Protein AF-A0A3N5PZN2-F1 (afdb_monomer)

Mean predicted aligned error: 9.88 Å

Structure (mmCIF, N/CA/C/O backbone):
data_AF-A0A3N5PZN2-F1
#
_entry.id   AF-A0A3N5PZN2-F1
#
loop_
_atom_site.group_PDB
_atom_site.id
_atom_site.type_symbol
_atom_site.label_atom_id
_atom_site.label_alt_id
_atom_site.label_comp_id
_atom_site.label_asym_id
_atom_site.label_entity_id
_atom_site.label_seq_id
_atom_site.pdbx_PDB_ins_code
_atom_site.Cartn_x
_atom_site.Cartn_y
_atom_site.Cartn_z
_atom_site.occupancy
_atom_site.B_iso_or_equiv
_atom_site.auth_seq_id
_atom_site.auth_comp_id
_atom_site.auth_asym_id
_atom_site.auth_atom_id
_atom_site.pdbx_PDB_model_num
ATOM 1 N N . LYS A 1 1 ? 23.305 16.189 14.054 1.00 41.81 1 LYS A N 1
ATOM 2 C CA . LYS A 1 1 ? 22.331 15.228 13.480 1.00 41.81 1 LYS A CA 1
ATOM 3 C C . LYS A 1 1 ? 22.986 14.577 12.270 1.00 41.81 1 LYS A C 1
ATOM 5 O O . LYS A 1 1 ? 23.080 15.231 11.244 1.00 41.81 1 LYS A O 1
ATOM 10 N N . GLN A 1 2 ? 23.531 13.367 12.411 1.00 37.53 2 GLN A N 1
ATOM 11 C CA . GLN A 1 2 ? 24.018 12.618 11.251 1.00 37.53 2 GLN A CA 1
ATOM 12 C C . GLN A 1 2 ? 22.803 12.242 10.400 1.00 37.53 2 GLN A C 1
ATOM 14 O O . GLN A 1 2 ? 21.942 11.489 10.851 1.00 37.53 2 GLN A O 1
ATOM 19 N N . VAL A 1 3 ? 22.702 12.825 9.209 1.00 48.28 3 VAL A N 1
ATOM 20 C CA . VAL A 1 3 ? 21.762 12.374 8.185 1.00 48.28 3 VAL A CA 1
ATOM 21 C C . VAL A 1 3 ? 22.317 11.042 7.695 1.00 48.28 3 VAL A C 1
ATOM 23 O O . VAL A 1 3 ? 23.298 11.007 6.958 1.00 48.28 3 VAL A O 1
ATOM 26 N N . LYS A 1 4 ? 21.756 9.935 8.188 1.00 48.50 4 LYS A N 1
ATOM 27 C CA . LYS A 1 4 ? 21.961 8.620 7.580 1.00 48.50 4 LYS A CA 1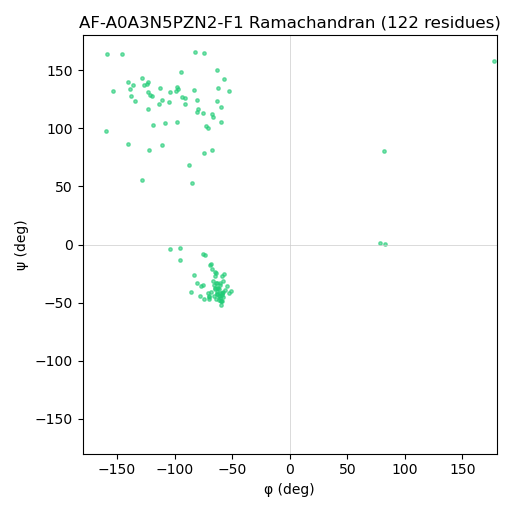
ATOM 28 C C . LYS A 1 4 ? 21.433 8.738 6.148 1.00 48.50 4 LYS A C 1
ATOM 30 O O . LYS A 1 4 ? 20.224 8.815 5.955 1.00 48.50 4 LYS A O 1
ATOM 35 N N . ASN A 1 5 ? 22.336 8.816 5.172 1.00 59.75 5 ASN A N 1
ATOM 36 C CA . ASN A 1 5 ? 22.012 8.603 3.765 1.00 59.75 5 ASN A CA 1
ATOM 37 C C . ASN A 1 5 ? 21.651 7.130 3.614 1.00 59.75 5 ASN A C 1
ATOM 39 O O . ASN A 1 5 ? 22.501 6.308 3.289 1.00 59.75 5 ASN A O 1
ATOM 43 N N . ASP A 1 6 ? 20.414 6.798 3.960 1.00 74.56 6 ASP A N 1
ATOM 44 C CA . ASP A 1 6 ? 19.844 5.498 3.672 1.00 74.56 6 ASP A CA 1
ATOM 45 C C . ASP A 1 6 ? 19.498 5.469 2.172 1.00 74.56 6 ASP A C 1
ATOM 47 O O . ASP A 1 6 ? 18.654 6.260 1.716 1.00 74.56 6 ASP A O 1
ATOM 51 N N . PRO A 1 7 ? 20.183 4.632 1.371 1.00 72.00 7 PRO A N 1
ATOM 52 C CA . PRO A 1 7 ? 19.915 4.525 -0.057 1.00 72.00 7 PRO A CA 1
ATOM 53 C C . PRO A 1 7 ? 18.463 4.126 -0.338 1.00 72.00 7 PRO A C 1
ATOM 55 O O . PRO A 1 7 ? 17.893 4.583 -1.327 1.00 72.00 7 PRO A O 1
ATOM 58 N N . GLU A 1 8 ? 17.837 3.340 0.545 1.00 69.25 8 GLU A N 1
ATOM 59 C CA . GLU A 1 8 ? 16.444 2.910 0.402 1.00 69.25 8 GLU A CA 1
ATOM 60 C C . GLU A 1 8 ? 15.478 4.074 0.610 1.00 69.25 8 GLU A C 1
ATOM 62 O O . GLU A 1 8 ? 14.580 4.293 -0.204 1.00 69.25 8 GLU A O 1
ATOM 67 N N . ALA A 1 9 ? 15.702 4.893 1.641 1.00 65.25 9 ALA A N 1
ATOM 68 C CA . ALA A 1 9 ? 14.904 6.095 1.875 1.00 65.25 9 ALA A CA 1
ATOM 69 C C . ALA A 1 9 ? 15.036 7.093 0.711 1.00 65.25 9 ALA A C 1
ATOM 71 O O . ALA A 1 9 ? 14.052 7.707 0.294 1.00 65.25 9 ALA A O 1
ATOM 72 N N . SER A 1 10 ? 16.240 7.208 0.142 1.00 64.44 10 SER A N 1
ATOM 73 C CA . SER A 1 10 ? 16.517 8.065 -1.018 1.00 64.44 10 SER A CA 1
ATOM 74 C C . SER A 1 10 ? 15.830 7.545 -2.286 1.00 64.44 10 SER A C 1
ATOM 76 O O . SER A 1 10 ? 15.236 8.322 -3.037 1.00 64.44 10 SER A O 1
ATOM 78 N N . ALA A 1 11 ? 15.840 6.226 -2.503 1.00 68.12 11 ALA A N 1
ATOM 79 C CA . ALA A 1 11 ? 15.131 5.580 -3.602 1.00 68.12 11 ALA A CA 1
ATOM 80 C C . ALA A 1 11 ? 13.609 5.751 -3.465 1.00 68.12 11 ALA A C 1
ATOM 82 O O . ALA A 1 11 ? 12.961 6.194 -4.416 1.00 68.12 11 ALA A O 1
ATOM 83 N N . ASN A 1 12 ? 13.048 5.508 -2.278 1.00 67.56 12 ASN A N 1
ATOM 84 C CA . ASN A 1 12 ? 11.626 5.700 -1.984 1.00 67.56 12 ASN A CA 1
ATOM 85 C C . ASN A 1 12 ? 11.189 7.152 -2.211 1.00 67.56 12 ASN A C 1
ATOM 87 O O . ASN A 1 12 ? 10.171 7.391 -2.861 1.00 67.56 12 ASN A O 1
ATOM 91 N N . TYR A 1 13 ? 11.991 8.122 -1.761 1.00 61.06 13 TYR A N 1
ATOM 92 C CA . TYR A 1 13 ? 11.745 9.540 -2.020 1.00 61.06 13 TYR A CA 1
ATOM 93 C C . TYR A 1 13 ? 11.770 9.856 -3.520 1.00 61.06 13 TYR A C 1
ATOM 95 O O . TYR A 1 13 ? 10.875 10.527 -4.029 1.00 61.06 13 TYR A O 1
ATOM 103 N N . SER A 1 14 ? 12.749 9.325 -4.259 1.00 67.00 14 SER A N 1
ATOM 104 C CA . SER A 1 14 ? 12.862 9.546 -5.706 1.00 67.00 14 SER A CA 1
ATOM 105 C C . SER A 1 14 ? 11.693 8.956 -6.507 1.00 67.00 14 SER A C 1
ATOM 107 O O . SER A 1 14 ? 11.285 9.531 -7.516 1.00 67.00 14 SER A O 1
ATOM 109 N N . VAL A 1 15 ? 11.132 7.827 -6.060 1.00 68.75 15 VAL A N 1
ATOM 110 C CA . VAL A 1 15 ? 9.944 7.210 -6.662 1.00 68.75 15 VAL A CA 1
ATOM 111 C C . VAL A 1 15 ? 8.699 8.016 -6.294 1.00 68.75 15 VAL A C 1
ATOM 113 O O . VAL A 1 15 ? 7.933 8.373 -7.186 1.00 68.75 15 VAL A O 1
ATOM 116 N N . GLY A 1 16 ? 8.528 8.377 -5.020 1.00 62.78 16 GLY A N 1
ATOM 117 C CA . GLY A 1 16 ? 7.403 9.185 -4.539 1.00 62.78 16 GLY A CA 1
ATOM 118 C C . GLY A 1 16 ? 7.363 10.614 -5.096 1.00 62.78 16 GLY A C 1
ATOM 119 O O . GLY A 1 16 ? 6.291 11.201 -5.192 1.00 62.78 16 GLY A O 1
ATOM 120 N N . ALA A 1 17 ? 8.500 11.168 -5.524 1.00 67.19 17 ALA A N 1
ATOM 121 C CA . ALA A 1 17 ? 8.577 12.489 -6.152 1.00 67.19 17 ALA A CA 1
ATOM 122 C C . ALA A 1 17 ? 8.027 12.526 -7.593 1.00 67.19 17 ALA A C 1
ATOM 124 O O . ALA A 1 17 ? 7.892 13.603 -8.176 1.00 67.19 17 ALA A O 1
ATOM 125 N N . ARG A 1 18 ? 7.721 11.373 -8.200 1.00 82.44 18 ARG A N 1
ATOM 126 C CA . ARG A 1 18 ? 7.231 11.309 -9.581 1.00 82.44 18 ARG A CA 1
ATOM 127 C C . ARG A 1 18 ? 5.706 11.366 -9.619 1.00 82.44 18 ARG A C 1
ATOM 129 O O . ARG A 1 18 ? 5.031 10.515 -9.040 1.00 82.44 18 ARG A O 1
ATOM 136 N N . LEU A 1 19 ? 5.174 12.316 -10.391 1.00 84.06 19 LEU A N 1
ATOM 137 C CA . LEU A 1 19 ? 3.738 12.601 -10.480 1.00 84.06 19 LEU A CA 1
ATOM 138 C C . LEU A 1 19 ? 2.887 11.356 -10.765 1.00 84.06 19 LEU A C 1
ATOM 140 O O . LEU A 1 19 ? 1.831 11.200 -10.157 1.00 84.06 19 LEU A O 1
ATOM 144 N N . GLN A 1 20 ? 3.336 10.452 -11.643 1.00 84.62 20 GLN A N 1
ATOM 145 C CA . GLN A 1 20 ? 2.559 9.258 -11.984 1.00 84.62 20 GLN A CA 1
ATOM 146 C C . GLN A 1 20 ? 2.297 8.343 -10.779 1.00 84.62 20 GLN A C 1
ATOM 148 O O . GLN A 1 20 ? 1.196 7.811 -10.648 1.00 84.62 20 GLN A O 1
ATOM 153 N N . TYR A 1 21 ? 3.269 8.188 -9.875 1.00 85.31 21 TYR A N 1
ATOM 154 C CA . TYR A 1 21 ? 3.111 7.324 -8.705 1.00 85.31 21 TYR A CA 1
ATOM 155 C C . TYR A 1 21 ? 2.326 8.034 -7.602 1.00 85.31 21 TYR A C 1
ATOM 157 O O . TYR A 1 21 ? 1.502 7.400 -6.948 1.00 85.31 21 TYR A O 1
ATOM 165 N N . THR A 1 22 ? 2.470 9.356 -7.465 1.00 87.12 22 THR A N 1
ATOM 166 C CA . THR A 1 22 ? 1.602 10.157 -6.590 1.00 87.12 22 THR A CA 1
ATOM 167 C C . THR A 1 22 ? 0.139 10.056 -7.017 1.00 87.12 22 THR A C 1
ATOM 169 O O . THR A 1 22 ? -0.713 9.738 -6.195 1.00 87.12 22 THR A O 1
ATOM 172 N N . MET A 1 23 ? -0.161 10.237 -8.308 1.00 88.62 23 MET A N 1
ATOM 173 C CA . MET A 1 23 ? -1.526 10.125 -8.840 1.00 88.62 23 MET A CA 1
ATOM 174 C C . MET A 1 23 ? -2.097 8.711 -8.679 1.00 88.62 23 MET A C 1
ATOM 176 O O . MET A 1 23 ? -3.277 8.560 -8.357 1.00 88.62 23 MET A O 1
ATOM 180 N N . LEU A 1 24 ? -1.267 7.675 -8.848 1.00 88.69 24 LEU A N 1
ATOM 181 C CA . LEU A 1 24 ? -1.648 6.289 -8.574 1.00 88.69 24 LEU A CA 1
ATOM 182 C C . LEU A 1 24 ? -2.063 6.101 -7.108 1.00 88.69 24 LEU A C 1
ATOM 184 O O . LEU A 1 24 ? -3.155 5.597 -6.842 1.00 88.69 24 LEU A O 1
ATOM 188 N N . VAL A 1 25 ? -1.226 6.539 -6.163 1.00 89.81 25 VAL A N 1
ATOM 189 C CA . VAL A 1 25 ? -1.516 6.433 -4.726 1.00 89.81 25 VAL A CA 1
ATOM 190 C C . VAL A 1 25 ? -2.757 7.247 -4.356 1.00 89.8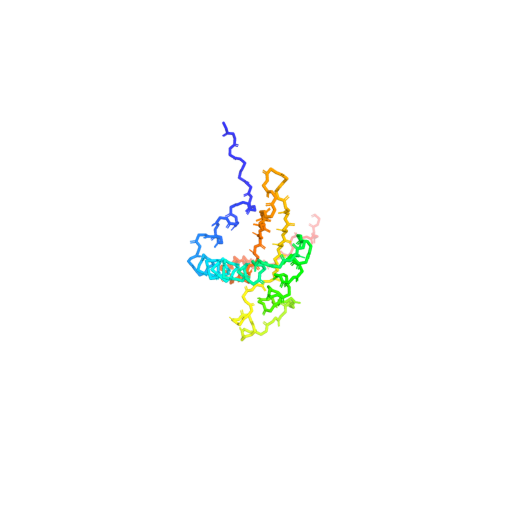1 25 VAL A C 1
ATOM 192 O O . VAL A 1 25 ? -3.619 6.741 -3.641 1.00 89.81 25 VAL A O 1
ATOM 195 N N . THR A 1 26 ? -2.919 8.464 -4.886 1.00 92.12 26 THR A N 1
ATOM 196 C CA . THR A 1 26 ? -4.122 9.284 -4.664 1.00 92.12 26 THR A CA 1
ATOM 197 C C . THR A 1 26 ? -5.388 8.593 -5.169 1.00 92.12 26 THR A C 1
ATOM 199 O O . THR A 1 26 ? -6.407 8.604 -4.476 1.00 92.12 26 THR A O 1
ATOM 202 N N . ARG A 1 27 ? -5.340 7.945 -6.341 1.00 92.56 27 ARG A N 1
ATOM 203 C CA . ARG A 1 27 ? -6.473 7.177 -6.872 1.00 92.56 27 ARG A CA 1
ATOM 204 C C . ARG A 1 27 ? -6.838 6.025 -5.938 1.00 92.56 27 ARG A C 1
ATOM 206 O O . ARG A 1 27 ? -8.009 5.880 -5.603 1.00 92.56 27 ARG A O 1
ATOM 213 N N . ILE A 1 28 ? -5.855 5.246 -5.485 1.00 93.12 28 ILE A N 1
ATOM 214 C CA . ILE A 1 28 ? -6.083 4.142 -4.541 1.00 93.12 28 ILE A CA 1
ATOM 215 C C . ILE A 1 28 ? -6.672 4.669 -3.228 1.00 93.12 28 ILE A C 1
ATOM 217 O O . ILE A 1 28 ? -7.673 4.137 -2.756 1.00 93.12 28 ILE A O 1
ATOM 221 N N . ALA A 1 29 ? -6.119 5.752 -2.676 1.00 92.12 29 ALA A N 1
ATOM 222 C CA . ALA A 1 29 ? -6.610 6.370 -1.448 1.00 92.12 29 ALA A CA 1
ATOM 223 C C . ALA A 1 29 ? -8.074 6.822 -1.570 1.00 92.12 29 ALA A C 1
ATOM 225 O O . ALA A 1 29 ? -8.872 6.589 -0.663 1.00 92.12 29 ALA A O 1
ATOM 226 N N . HIS A 1 30 ? -8.448 7.417 -2.707 1.00 93.62 30 HIS A N 1
ATOM 227 C CA . HIS A 1 30 ? -9.831 7.799 -2.978 1.00 93.62 30 HIS A CA 1
ATOM 228 C C . HIS A 1 30 ? -10.768 6.582 -2.978 1.00 93.62 30 HIS A C 1
ATOM 230 O O . HIS A 1 30 ? -11.824 6.616 -2.345 1.00 93.62 30 HIS A O 1
ATOM 236 N N . TYR A 1 31 ? -10.365 5.483 -3.620 1.00 93.12 31 TYR A N 1
ATOM 237 C CA . TYR A 1 31 ? -11.151 4.249 -3.610 1.00 93.12 31 TYR A CA 1
ATOM 238 C C . TYR A 1 31 ? -11.240 3.623 -2.225 1.00 93.12 31 TYR A C 1
ATOM 240 O O . TYR A 1 31 ? -12.342 3.277 -1.828 1.00 93.12 31 TYR A O 1
ATOM 248 N N . LEU A 1 32 ? -10.152 3.540 -1.457 1.00 90.12 32 LEU A N 1
ATOM 249 C CA . LEU A 1 32 ? -10.201 3.042 -0.077 1.00 90.12 32 LEU A CA 1
ATOM 250 C C . LEU A 1 32 ? -11.165 3.876 0.776 1.00 90.12 32 LEU A C 1
ATOM 252 O O . LEU A 1 32 ? -11.966 3.324 1.532 1.00 90.12 32 LEU A O 1
ATOM 256 N N . LYS A 1 33 ? -11.149 5.205 0.596 1.00 89.50 33 LYS A N 1
ATOM 257 C CA . LYS A 1 33 ? -12.036 6.131 1.308 1.00 89.50 33 LYS A CA 1
ATOM 258 C C . LYS A 1 33 ? -13.509 5.976 0.924 1.00 89.50 33 LYS A C 1
ATOM 260 O O . LYS A 1 33 ? -14.383 6.202 1.758 1.00 89.50 33 LYS A O 1
ATOM 265 N N . TYR A 1 34 ? -13.791 5.593 -0.314 1.00 92.69 34 TYR A N 1
ATOM 266 C CA . TYR A 1 34 ? -15.141 5.256 -0.750 1.00 92.69 34 TYR A CA 1
ATOM 267 C C . TYR A 1 34 ? -15.551 3.848 -0.289 1.00 92.69 34 TYR A C 1
ATOM 269 O O . TYR A 1 34 ? -16.634 3.663 0.259 1.00 92.69 34 TYR A O 1
ATOM 277 N N . HIS A 1 35 ? -14.662 2.864 -0.432 1.00 89.81 35 HIS A N 1
ATOM 278 C CA . HIS A 1 35 ? -14.897 1.453 -0.121 1.00 89.81 35 HIS A CA 1
ATOM 279 C C . HIS A 1 35 ? -15.178 1.229 1.364 1.00 89.81 35 HIS A C 1
ATOM 281 O O . HIS A 1 35 ? -16.030 0.411 1.704 1.00 89.81 35 HIS A O 1
ATOM 287 N N . GLN A 1 36 ? -14.564 2.017 2.257 1.00 86.19 36 GLN A N 1
ATOM 288 C CA . GLN A 1 36 ? -14.871 1.959 3.692 1.00 86.19 36 GLN A CA 1
ATOM 289 C C . GLN A 1 36 ? -16.357 2.201 4.011 1.00 86.19 36 GLN A C 1
ATOM 291 O O . GLN A 1 36 ? -16.846 1.719 5.030 1.00 86.19 36 GLN A O 1
ATOM 296 N N . LEU A 1 37 ? -17.101 2.914 3.153 1.00 89.81 37 LEU A N 1
ATOM 297 C CA . LEU A 1 37 ? -18.533 3.155 3.354 1.00 89.81 37 LEU A CA 1
ATOM 298 C C . LEU A 1 37 ? -19.345 1.858 3.302 1.00 89.81 37 LEU A C 1
ATOM 300 O O . LEU A 1 37 ? -20.405 1.779 3.913 1.00 89.81 37 LEU A O 1
ATOM 304 N N . THR A 1 38 ? -18.837 0.822 2.632 1.00 90.31 38 THR A N 1
ATOM 305 C CA . THR A 1 38 ? -19.505 -0.482 2.554 1.00 90.31 38 THR A CA 1
ATOM 306 C C . THR A 1 38 ? -19.528 -1.231 3.889 1.00 90.31 38 THR A C 1
ATOM 308 O O . THR A 1 38 ? -20.331 -2.155 4.034 1.00 90.31 38 THR A O 1
ATOM 311 N N . PHE A 1 39 ? -18.688 -0.848 4.857 1.00 87.56 39 PHE A N 1
ATOM 312 C CA . PHE A 1 39 ? -18.665 -1.421 6.208 1.00 87.56 39 PHE A CA 1
ATOM 313 C C . PHE A 1 39 ? -19.477 -0.610 7.218 1.00 87.56 39 PHE A C 1
ATOM 315 O O . PHE A 1 39 ? -19.767 -1.105 8.305 1.00 87.56 39 PHE A O 1
ATOM 322 N N . VAL A 1 40 ? -19.882 0.617 6.879 1.00 84.88 40 VAL A N 1
ATOM 323 C CA . VAL A 1 40 ? -20.679 1.455 7.781 1.00 84.88 40 VAL A CA 1
ATOM 324 C C . VAL A 1 40 ? -22.024 0.775 8.047 1.00 84.88 40 VAL A C 1
ATOM 326 O 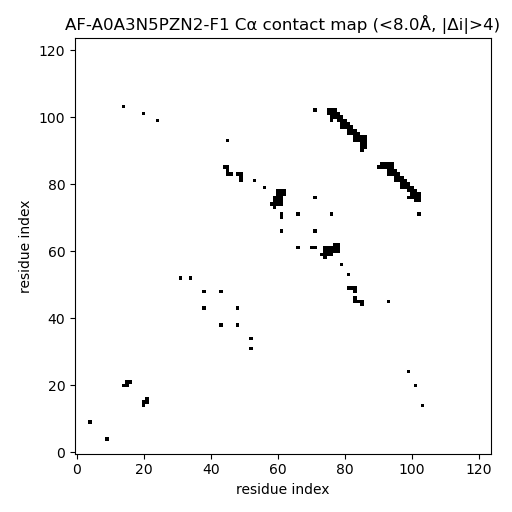O . VAL A 1 40 ? -22.761 0.444 7.121 1.00 84.88 40 VAL A O 1
ATOM 329 N N . GLY A 1 41 ? -22.332 0.549 9.325 1.00 82.44 41 GLY A N 1
ATOM 330 C CA . GLY A 1 41 ? -23.551 -0.144 9.757 1.00 82.44 41 GLY A CA 1
ATOM 331 C C . GLY A 1 41 ? -23.469 -1.675 9.729 1.00 82.44 41 GLY A C 1
ATOM 332 O O . GLY A 1 41 ? -24.442 -2.330 10.100 1.00 82.44 41 GLY A O 1
ATOM 333 N N . LYS A 1 42 ? -22.331 -2.261 9.333 1.00 85.44 42 LYS A N 1
ATOM 334 C CA . LYS A 1 42 ? -22.061 -3.699 9.477 1.00 85.44 42 LYS A CA 1
ATOM 335 C C . LYS A 1 42 ? -21.299 -3.969 10.770 1.00 85.44 42 LYS A C 1
ATOM 337 O O . LYS A 1 42 ? -20.478 -3.162 11.194 1.00 85.44 42 LYS A O 1
ATOM 342 N N . ASN A 1 43 ? -21.535 -5.135 11.365 1.00 84.44 43 ASN A N 1
ATOM 343 C CA . ASN A 1 43 ? -20.737 -5.629 12.484 1.00 84.44 43 ASN A CA 1
ATOM 344 C C . ASN A 1 43 ? -19.521 -6.404 11.945 1.00 84.44 43 ASN A C 1
ATOM 346 O O . ASN A 1 43 ? -19.497 -7.630 12.004 1.00 84.44 43 ASN A O 1
ATOM 350 N N . ALA A 1 44 ? -18.584 -5.683 11.320 1.00 86.75 44 ALA A N 1
ATOM 351 C CA . ALA A 1 44 ? -17.374 -6.244 10.722 1.00 86.75 44 ALA A CA 1
ATOM 352 C C . ALA A 1 44 ? -16.157 -5.961 11.611 1.00 86.75 44 ALA A C 1
ATOM 354 O O . ALA A 1 44 ? -15.937 -4.823 12.026 1.00 86.75 44 ALA A O 1
ATOM 355 N N . GLY A 1 45 ? -15.359 -6.992 11.887 1.00 91.38 45 GLY A N 1
ATOM 356 C CA . GLY A 1 45 ? -14.102 -6.849 12.625 1.00 91.38 45 GLY A CA 1
ATO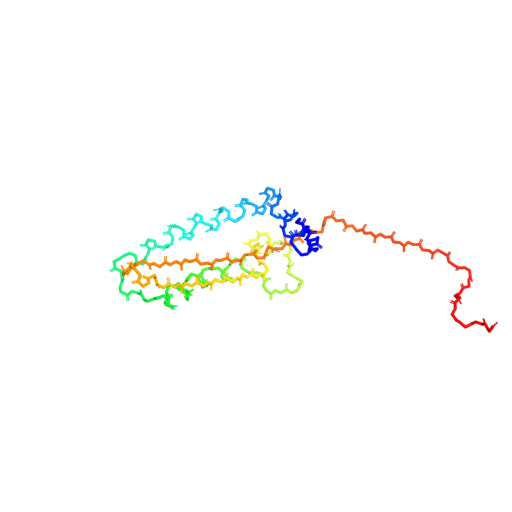M 357 C C . GLY A 1 45 ? -12.941 -6.407 11.729 1.00 91.38 45 GLY A C 1
ATOM 358 O O . GLY A 1 45 ? -13.004 -6.532 10.505 1.00 91.38 45 GLY A O 1
ATOM 359 N N . ALA A 1 46 ? -11.833 -5.970 12.337 1.00 92.50 46 ALA A N 1
ATOM 360 C CA . ALA A 1 46 ? -10.648 -5.489 11.615 1.00 92.50 46 ALA A CA 1
ATOM 361 C C . ALA A 1 46 ? -10.131 -6.490 10.561 1.00 92.50 46 ALA A C 1
ATOM 363 O O . ALA A 1 46 ? -9.837 -6.109 9.432 1.00 92.50 46 ALA A O 1
ATOM 364 N N . LEU A 1 47 ? -10.108 -7.785 10.895 1.00 93.94 47 LEU A N 1
ATOM 365 C CA . LEU A 1 47 ? -9.663 -8.850 9.990 1.00 93.94 47 LEU A CA 1
ATOM 366 C C . LEU A 1 47 ? -10.585 -9.031 8.774 1.00 93.94 47 LEU A C 1
ATOM 368 O O . LEU A 1 47 ? -10.117 -9.349 7.681 1.00 93.94 47 LEU A O 1
ATOM 372 N N . GLU A 1 48 ? -11.892 -8.833 8.946 1.00 93.12 48 GLU A N 1
ATOM 373 C CA . GLU A 1 48 ? -12.854 -8.912 7.845 1.00 93.12 48 GLU A CA 1
ATOM 374 C C . GLU A 1 48 ? -12.687 -7.727 6.891 1.00 93.12 48 GLU A C 1
ATOM 376 O O . GLU A 1 48 ? -12.613 -7.923 5.676 1.00 93.12 48 GLU A O 1
ATOM 381 N N . ILE A 1 49 ? -12.539 -6.520 7.448 1.00 93.31 49 ILE A N 1
ATOM 382 C CA . ILE A 1 49 ? -12.254 -5.298 6.689 1.00 93.31 49 ILE A CA 1
ATOM 383 C C . ILE A 1 49 ? -10.937 -5.461 5.921 1.00 93.31 49 ILE A C 1
ATOM 385 O O . ILE A 1 49 ? -10.890 -5.223 4.716 1.00 93.31 49 ILE A O 1
ATOM 389 N N . GLU A 1 50 ? -9.876 -5.924 6.588 1.00 94.88 50 GLU A N 1
ATOM 390 C CA . GLU A 1 50 ? -8.571 -6.147 5.965 1.00 94.88 50 GLU A CA 1
ATOM 391 C C . GLU A 1 50 ? -8.667 -7.135 4.797 1.00 94.88 50 GLU A C 1
ATOM 393 O O . GLU A 1 50 ? -8.129 -6.874 3.722 1.00 94.88 50 GLU A O 1
ATOM 398 N N . LYS A 1 51 ? -9.384 -8.249 4.975 1.00 95.50 51 LYS A N 1
ATOM 399 C CA . LYS A 1 51 ? -9.544 -9.282 3.945 1.00 95.50 51 LYS A CA 1
ATOM 400 C C . LYS A 1 51 ? -10.274 -8.766 2.707 1.00 95.50 51 LYS A C 1
ATOM 402 O O . LYS A 1 51 ? -9.884 -9.095 1.588 1.00 95.50 51 LYS A O 1
ATOM 407 N N . ASP A 1 52 ? -11.335 -7.992 2.891 1.00 94.75 52 ASP A N 1
ATOM 408 C CA . ASP A 1 52 ? -12.115 -7.460 1.776 1.00 94.75 52 ASP A CA 1
ATOM 409 C C . ASP A 1 52 ? -11.347 -6.371 1.008 1.00 94.75 52 ASP A C 1
ATOM 411 O O . ASP A 1 52 ? -11.281 -6.406 -0.222 1.00 94.75 52 ASP A O 1
ATOM 415 N N . LEU A 1 53 ? -10.651 -5.480 1.723 1.00 93.81 53 LEU A N 1
ATOM 416 C CA . LEU A 1 53 ? -9.766 -4.490 1.105 1.00 93.81 53 LEU A CA 1
ATOM 417 C C . LEU A 1 53 ? -8.596 -5.146 0.359 1.00 93.81 53 LEU A C 1
ATOM 419 O O . LEU A 1 53 ? -8.274 -4.724 -0.753 1.00 93.81 53 LEU A O 1
ATOM 423 N N . LYS A 1 54 ? -7.994 -6.201 0.927 1.00 95.19 54 LYS A N 1
ATOM 424 C CA . LYS A 1 54 ? -6.958 -7.012 0.264 1.00 95.19 54 LYS A CA 1
ATOM 425 C C . LYS A 1 54 ? -7.471 -7.620 -1.035 1.00 95.19 54 LYS A C 1
ATOM 427 O O . LYS A 1 54 ? -6.862 -7.429 -2.079 1.00 95.19 54 LYS A O 1
ATOM 432 N N . LYS A 1 55 ? -8.654 -8.240 -1.004 1.00 95.38 55 LYS A N 1
ATOM 433 C CA . LYS A 1 55 ? -9.287 -8.822 -2.195 1.00 95.38 55 LYS A CA 1
ATOM 434 C C . LYS A 1 55 ? -9.466 -7.802 -3.322 1.00 95.38 55 LYS A C 1
ATOM 436 O O . LYS A 1 55 ? -9.299 -8.146 -4.490 1.00 95.38 55 LYS A O 1
ATOM 441 N N . TRP A 1 56 ? -9.823 -6.561 -2.994 1.00 94.75 56 TRP A N 1
ATOM 442 C CA . TRP A 1 56 ? -9.892 -5.493 -3.989 1.00 94.75 56 TRP A CA 1
ATOM 443 C C . TRP A 1 56 ? -8.499 -5.079 -4.485 1.00 94.75 56 TRP A C 1
ATOM 445 O O . TRP A 1 56 ? -8.291 -5.002 -5.696 1.00 94.75 56 TRP A O 1
ATOM 455 N N . LEU A 1 57 ? -7.531 -4.868 -3.588 1.00 94.25 57 LEU A N 1
ATOM 456 C CA . LEU A 1 57 ? -6.157 -4.502 -3.955 1.00 94.25 57 LEU A CA 1
ATOM 457 C C . LEU A 1 57 ? -5.472 -5.558 -4.830 1.00 94.25 57 LEU A C 1
ATOM 459 O O . LEU A 1 57 ? -4.749 -5.187 -5.750 1.00 94.25 57 LEU A O 1
ATOM 463 N N . ASP A 1 58 ? -5.756 -6.844 -4.626 1.00 94.44 58 ASP A N 1
ATOM 464 C CA . ASP A 1 58 ? -5.233 -7.944 -5.446 1.00 94.44 58 ASP A CA 1
ATOM 465 C C . ASP A 1 58 ? -5.617 -7.802 -6.929 1.00 94.44 58 ASP A C 1
ATOM 467 O O . ASP A 1 58 ? -4.879 -8.238 -7.811 1.00 94.44 58 ASP A O 1
ATOM 471 N N . THR A 1 59 ? -6.732 -7.128 -7.240 1.00 93.50 59 THR A N 1
ATOM 472 C CA . THR A 1 59 ? -7.121 -6.839 -8.633 1.00 93.50 59 THR A CA 1
ATOM 473 C C . THR A 1 59 ? -6.179 -5.852 -9.325 1.00 93.50 59 THR A C 1
ATOM 475 O O . THR A 1 59 ? -6.101 -5.837 -10.552 1.00 93.50 59 THR A O 1
ATOM 478 N N . LEU A 1 60 ? -5.440 -5.056 -8.547 1.00 92.31 60 LEU A N 1
ATOM 479 C CA . LEU A 1 60 ? -4.479 -4.059 -9.017 1.00 92.31 60 LEU A CA 1
ATOM 480 C C . LEU A 1 60 ? -3.043 -4.596 -9.066 1.00 92.31 60 LEU A C 1
ATOM 482 O O . LEU A 1 60 ? -2.149 -3.863 -9.495 1.00 92.31 60 LEU A O 1
ATOM 486 N N . VAL A 1 61 ? -2.816 -5.841 -8.627 1.00 93.44 61 VAL A N 1
ATOM 487 C CA . VAL A 1 61 ? -1.488 -6.456 -8.537 1.00 93.44 61 VAL A CA 1
ATOM 488 C C . VAL A 1 61 ? -1.205 -7.371 -9.730 1.00 93.44 61 VAL A C 1
ATOM 490 O O . VAL A 1 61 ? -2.004 -8.245 -10.082 1.00 93.44 61 VAL A O 1
ATOM 493 N N . ALA A 1 62 ? -0.030 -7.203 -10.334 1.00 90.06 62 ALA A N 1
ATOM 494 C CA . ALA A 1 62 ? 0.544 -8.134 -11.301 1.00 90.06 62 ALA A CA 1
ATOM 495 C C . ALA A 1 62 ? 1.774 -8.836 -10.698 1.00 90.06 62 ALA A C 1
ATOM 497 O O . ALA A 1 62 ? 2.917 -8.422 -10.889 1.00 90.06 62 ALA A O 1
ATOM 498 N N . ASP A 1 63 ? 1.530 -9.931 -9.972 1.00 78.56 63 ASP A N 1
ATOM 499 C CA . ASP A 1 63 ? 2.567 -10.717 -9.287 1.00 78.56 63 ASP A CA 1
ATOM 500 C C . ASP A 1 63 ? 3.235 -11.752 -10.208 1.00 78.56 63 ASP A C 1
ATOM 502 O O . ASP A 1 63 ? 3.252 -12.954 -9.949 1.00 78.56 63 ASP A O 1
ATOM 506 N N . PHE A 1 64 ? 3.735 -11.312 -11.361 1.00 78.12 64 PHE A N 1
ATOM 507 C CA . PHE A 1 64 ? 4.500 -12.188 -12.241 1.00 78.12 64 PHE A CA 1
ATOM 508 C C . PHE A 1 64 ? 5.693 -11.456 -12.859 1.00 78.12 64 PHE A C 1
ATOM 510 O O . PHE A 1 64 ? 5.593 -10.282 -13.219 1.00 78.12 64 PHE A O 1
ATOM 517 N N . PRO A 1 65 ? 6.854 -12.131 -12.966 1.00 65.62 65 PRO A N 1
ATOM 518 C CA . PRO A 1 65 ? 8.134 -11.474 -13.229 1.00 65.62 65 PRO A CA 1
ATOM 519 C C . PRO A 1 65 ? 8.222 -10.797 -14.602 1.00 65.62 65 PRO A C 1
ATOM 521 O O . PRO A 1 65 ? 8.944 -9.815 -14.729 1.00 65.62 65 PRO A O 1
ATOM 524 N N . ASN A 1 66 ? 7.466 -11.277 -15.593 1.00 73.81 66 ASN A N 1
ATOM 525 C CA . ASN A 1 66 ? 7.465 -10.765 -16.966 1.00 73.81 66 ASN A CA 1
ATOM 526 C C . ASN A 1 66 ? 6.037 -10.464 -17.430 1.00 73.81 66 ASN A C 1
ATOM 528 O O . ASN A 1 66 ? 5.562 -11.027 -18.419 1.00 73.81 66 ASN A O 1
ATOM 532 N N . ALA A 1 67 ? 5.319 -9.634 -16.674 1.00 79.12 67 ALA A N 1
ATOM 533 C CA . ALA A 1 67 ? 3.992 -9.217 -17.090 1.00 79.12 67 ALA A CA 1
ATOM 534 C C . ALA A 1 67 ? 4.042 -8.428 -18.407 1.00 79.12 67 ALA A C 1
ATOM 536 O O . ALA A 1 67 ? 4.908 -7.563 -18.555 1.00 79.12 67 ALA A O 1
ATOM 537 N N . PRO A 1 68 ? 3.151 -8.718 -19.378 1.00 84.31 68 PRO A N 1
ATOM 538 C CA . PRO A 1 68 ? 3.089 -7.933 -20.597 1.00 84.31 68 PRO A CA 1
ATOM 539 C C . PRO A 1 68 ? 2.688 -6.499 -20.247 1.00 84.31 68 PRO A C 1
ATOM 541 O O . PRO A 1 68 ? 1.950 -6.262 -19.288 1.00 84.31 68 PRO A O 1
ATOM 544 N N . GLU A 1 69 ? 3.157 -5.543 -21.045 1.00 82.88 69 GLU A N 1
ATOM 545 C CA . GLU A 1 69 ? 2.950 -4.112 -20.802 1.00 82.88 69 GLU A CA 1
ATOM 546 C C . GLU A 1 69 ? 1.466 -3.747 -20.646 1.00 82.88 69 GLU A C 1
ATOM 548 O O . GLU A 1 69 ? 1.116 -2.947 -19.781 1.00 82.88 69 GLU A O 1
ATOM 553 N N . SER A 1 70 ? 0.581 -4.407 -21.402 1.00 85.69 70 SER A N 1
ATOM 554 C CA . SER A 1 70 ? -0.872 -4.246 -21.276 1.00 85.69 70 SER A CA 1
ATOM 555 C C . SER A 1 70 ? -1.389 -4.589 -19.877 1.00 85.69 70 SER A C 1
ATOM 557 O O . SER A 1 70 ? -2.199 -3.850 -19.326 1.00 85.69 70 SER A O 1
ATOM 559 N N . VAL A 1 71 ? -0.886 -5.664 -19.262 1.00 86.56 71 VAL A N 1
ATOM 560 C CA . VAL A 1 71 ? -1.304 -6.055 -17.911 1.00 86.56 71 VAL A CA 1
ATOM 561 C C . VAL A 1 71 ? -0.683 -5.145 -16.858 1.00 86.56 71 VAL A C 1
ATOM 563 O O . VAL A 1 71 ? -1.357 -4.822 -15.890 1.00 86.56 71 VAL A O 1
ATOM 566 N N . ILE A 1 72 ? 0.552 -4.673 -17.046 1.00 85.00 72 ILE A N 1
ATOM 567 C CA . ILE A 1 72 ? 1.176 -3.703 -16.126 1.00 85.00 72 ILE A CA 1
ATOM 568 C C . ILE A 1 72 ? 0.417 -2.368 -16.142 1.00 85.00 72 ILE A C 1
ATOM 570 O O . ILE A 1 72 ? 0.237 -1.744 -15.096 1.00 85.00 72 ILE A O 1
ATOM 574 N N . ALA A 1 73 ? -0.058 -1.935 -17.312 1.00 84.25 73 ALA A N 1
ATOM 575 C CA . ALA A 1 73 ? -0.863 -0.724 -17.439 1.00 84.25 73 ALA A CA 1
ATOM 576 C C . ALA A 1 73 ? -2.218 -0.846 -16.717 1.00 84.25 73 ALA A C 1
ATOM 578 O O . ALA A 1 73 ? -2.677 0.118 -16.100 1.00 84.25 73 ALA A O 1
ATOM 579 N N . GLU A 1 74 ? -2.845 -2.025 -16.757 1.00 88.44 74 GLU A N 1
ATOM 580 C CA . GLU A 1 74 ? -4.097 -2.307 -16.041 1.00 88.44 74 GLU A CA 1
ATOM 581 C C . GLU A 1 74 ? -3.890 -2.550 -14.537 1.00 88.44 74 GLU A C 1
ATOM 583 O O . GLU A 1 74 ? -4.726 -2.153 -13.721 1.00 88.44 74 GLU A O 1
ATOM 588 N N . ARG A 1 75 ? -2.775 -3.188 -14.165 1.00 92.00 75 ARG A N 1
ATOM 589 C CA . ARG A 1 75 ? -2.421 -3.617 -12.806 1.00 92.00 75 ARG A CA 1
ATOM 590 C C . ARG A 1 75 ? -1.090 -2.985 -12.388 1.00 92.00 75 ARG A C 1
ATOM 592 O O . ARG A 1 75 ? -0.034 -3.610 -12.485 1.00 92.00 75 ARG A O 1
ATOM 599 N N . PRO A 1 76 ? -1.123 -1.723 -11.932 1.00 89.06 76 PRO A N 1
ATOM 600 C CA . PRO A 1 76 ? 0.076 -0.906 -11.756 1.00 89.06 76 PRO A CA 1
ATOM 601 C C . PRO A 1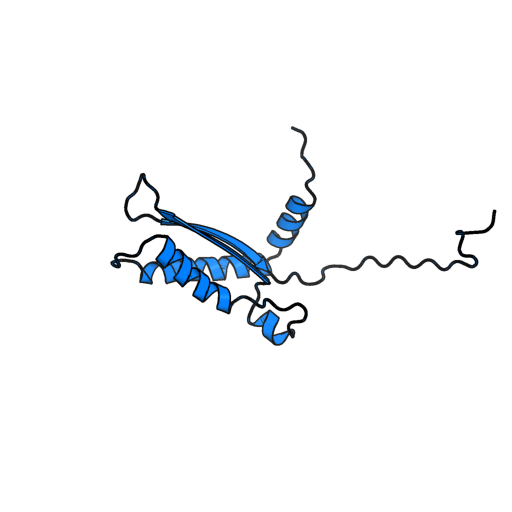 76 ? 0.917 -1.272 -10.523 1.00 89.06 76 PRO A C 1
ATOM 603 O O . PRO A 1 76 ? 2.014 -0.727 -10.348 1.00 89.06 76 PRO A O 1
ATOM 606 N N . LEU A 1 77 ? 0.432 -2.160 -9.648 1.00 91.56 77 LEU A N 1
ATOM 607 C CA . LEU A 1 77 ? 1.131 -2.568 -8.432 1.00 91.56 77 LEU A CA 1
ATOM 608 C C . LEU A 1 77 ? 1.870 -3.890 -8.630 1.00 91.56 77 LEU A C 1
ATOM 610 O O . LEU A 1 77 ? 1.315 -4.868 -9.119 1.00 91.56 77 LEU A O 1
ATOM 614 N N . ARG A 1 78 ? 3.110 -3.938 -8.145 1.00 89.81 78 ARG A N 1
ATOM 615 C CA . ARG A 1 78 ? 3.882 -5.177 -8.040 1.00 89.81 78 ARG A CA 1
ATOM 616 C C . ARG A 1 78 ? 3.573 -5.921 -6.746 1.00 89.81 78 ARG A C 1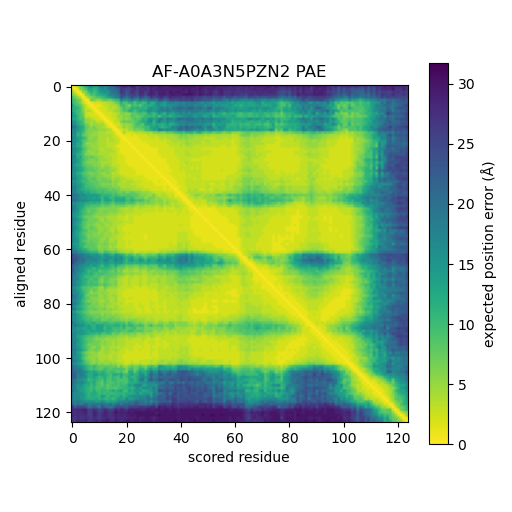
ATOM 618 O O . ARG A 1 78 ? 3.499 -7.139 -6.735 1.00 89.81 78 ARG A O 1
ATOM 625 N N . SER A 1 79 ? 3.436 -5.184 -5.649 1.00 91.44 79 SER A N 1
ATOM 626 C CA . SER A 1 79 ? 3.065 -5.724 -4.342 1.00 91.44 79 SER A CA 1
ATOM 627 C C . SER A 1 79 ? 2.490 -4.617 -3.463 1.00 91.44 79 SER A C 1
ATOM 629 O O . SER A 1 79 ? 2.687 -3.428 -3.730 1.00 91.44 79 SER A O 1
ATOM 631 N N . TYR A 1 80 ? 1.820 -4.996 -2.383 1.00 93.69 80 TYR A N 1
ATOM 632 C CA . TYR A 1 80 ? 1.378 -4.066 -1.352 1.00 93.69 80 TYR A CA 1
ATOM 633 C C . TYR A 1 80 ? 1.430 -4.734 0.022 1.00 93.69 80 TYR A C 1
ATOM 635 O O . TYR A 1 80 ? 1.504 -5.958 0.133 1.00 93.69 80 TYR A O 1
ATOM 643 N N . GLN A 1 81 ? 1.372 -3.918 1.065 1.00 94.44 81 GLN A N 1
ATOM 644 C CA . GLN A 1 81 ? 1.064 -4.348 2.420 1.00 94.44 81 GLN A CA 1
ATOM 645 C C . GLN A 1 81 ? -0.129 -3.534 2.909 1.00 94.44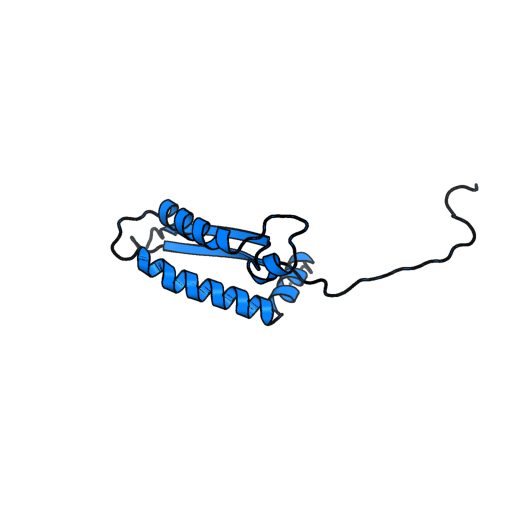 81 GLN A C 1
ATOM 647 O O . GLN A 1 81 ? -0.222 -2.339 2.639 1.00 94.44 81 GLN A O 1
ATOM 652 N N . LEU A 1 82 ? -1.066 -4.195 3.580 1.00 94.88 82 LEU A N 1
ATOM 653 C CA . LEU A 1 82 ? -2.245 -3.571 4.168 1.00 94.88 82 LEU A CA 1
ATOM 654 C C . LEU A 1 82 ? -2.456 -4.183 5.546 1.00 94.88 82 LEU A C 1
ATOM 656 O O . LEU A 1 82 ? -2.535 -5.412 5.657 1.00 94.88 82 LEU A O 1
ATOM 660 N N . HIS A 1 83 ? -2.581 -3.324 6.548 1.00 95.44 83 HIS A N 1
ATOM 661 C CA . HIS A 1 83 ? -2.975 -3.691 7.894 1.00 95.44 83 HIS A CA 1
ATOM 662 C C . HIS A 1 83 ? -4.168 -2.853 8.349 1.00 95.44 83 HIS A C 1
ATOM 664 O O . HIS A 1 83 ? -4.202 -1.642 8.113 1.00 95.44 83 HIS A O 1
ATOM 670 N N . VAL A 1 84 ? -5.136 -3.499 8.995 1.00 94.69 84 VAL A N 1
ATOM 671 C CA . VAL A 1 84 ? -6.268 -2.834 9.638 1.00 94.69 84 VAL A CA 1
ATOM 672 C C . VAL A 1 84 ? -6.280 -3.187 11.117 1.00 94.69 84 VAL A C 1
ATOM 674 O O . VAL A 1 84 ? -6.274 -4.360 11.483 1.00 94.69 84 VAL A O 1
ATOM 677 N N . GLU A 1 85 ? -6.358 -2.167 11.962 1.00 94.38 85 GLU A N 1
ATOM 678 C CA . GLU A 1 85 ? -6.466 -2.313 13.413 1.00 94.38 85 GLU A CA 1
ATOM 679 C C . GLU A 1 85 ? -7.643 -1.493 13.946 1.00 94.38 85 GLU A C 1
ATOM 681 O O . GLU A 1 85 ? -7.941 -0.411 13.440 1.00 94.38 85 GLU A O 1
ATOM 686 N N . GLU A 1 86 ? -8.339 -2.012 14.957 1.00 92.31 86 GLU A N 1
ATOM 687 C CA . GLU A 1 86 ? -9.336 -1.231 15.691 1.00 92.31 86 GLU A CA 1
ATOM 688 C C . GLU A 1 86 ? -8.633 -0.400 16.763 1.00 92.31 86 GLU A C 1
ATOM 690 O O . GLU A 1 86 ? -7.793 -0.912 17.501 1.00 92.31 86 GLU A O 1
ATOM 695 N N . LEU A 1 87 ? -8.977 0.883 16.859 1.00 92.88 87 LEU A N 1
ATOM 696 C CA . LEU A 1 87 ? -8.398 1.777 17.853 1.00 92.88 87 LEU A CA 1
ATOM 697 C C . LEU A 1 87 ? -9.082 1.555 19.212 1.00 92.88 87 LEU A C 1
ATOM 699 O O . LEU A 1 87 ? -10.265 1.879 19.341 1.00 92.88 87 LEU A O 1
ATOM 703 N N . PRO A 1 88 ? -8.361 1.099 20.258 1.00 87.75 88 PRO A N 1
ATOM 704 C CA . PRO A 1 88 ? -8.971 0.786 21.557 1.00 87.75 88 PRO A CA 1
ATOM 705 C C . PRO A 1 88 ? -9.650 1.994 22.213 1.00 87.75 88 PRO A C 1
ATOM 707 O O . PRO A 1 88 ? -10.680 1.867 22.868 1.00 87.75 88 PRO A O 1
ATOM 710 N N . GLU A 1 89 ? -9.090 3.183 21.987 1.00 91.62 89 GLU A N 1
ATOM 711 C CA . GLU A 1 89 ? -9.591 4.458 22.511 1.00 91.62 89 GLU A CA 1
ATOM 712 C C . GLU A 1 89 ? -10.920 4.894 21.867 1.00 91.62 89 GLU A C 1
ATOM 714 O O . GLU A 1 89 ? -11.600 5.788 22.373 1.00 91.62 89 GLU A O 1
ATOM 719 N N . LYS A 1 90 ? -11.276 4.321 20.709 1.00 89.00 90 LYS A N 1
ATOM 720 C CA . LYS A 1 90 ? -12.435 4.719 19.903 1.00 89.00 90 LYS A CA 1
ATOM 721 C C . LYS A 1 90 ? -13.127 3.480 19.321 1.00 89.00 90 LYS A C 1
ATOM 723 O O . LYS A 1 90 ? -12.864 3.131 18.172 1.00 89.00 90 LYS A O 1
ATOM 728 N N . PRO A 1 91 ? -14.049 2.849 20.069 1.00 85.00 91 PRO A N 1
ATOM 729 C CA . PRO A 1 91 ? -14.786 1.684 19.588 1.00 85.00 91 PRO A CA 1
ATOM 730 C C . PRO A 1 91 ? -15.461 1.948 18.236 1.00 85.00 91 PRO A C 1
ATOM 732 O O . PRO A 1 91 ? -16.102 2.987 18.045 1.00 85.00 91 PRO A O 1
ATOM 735 N N . GLY A 1 92 ? -15.299 1.022 17.290 1.00 84.81 92 GLY A N 1
ATOM 736 C CA . GLY A 1 92 ? -15.807 1.154 15.922 1.00 84.81 92 GLY A CA 1
ATOM 737 C C . GLY A 1 92 ? -14.979 2.056 14.995 1.00 84.81 92 GLY A C 1
ATOM 738 O O . GLY A 1 92 ? -15.349 2.217 13.830 1.00 84.81 92 GLY A O 1
ATOM 739 N N . PHE A 1 93 ? -13.865 2.635 15.461 1.00 89.44 93 PHE A N 1
ATOM 740 C CA . PHE A 1 93 ? -12.879 3.276 14.589 1.00 89.44 93 PHE A CA 1
ATOM 741 C C . PHE A 1 93 ? -11.766 2.303 14.223 1.00 89.44 93 PHE A C 1
ATOM 743 O O . PHE A 1 93 ? -11.078 1.764 15.086 1.00 89.44 93 PHE A O 1
ATOM 750 N N . PHE A 1 94 ? -11.528 2.179 12.922 1.00 90.62 94 PHE A N 1
ATOM 751 C CA . PHE A 1 94 ? -10.455 1.366 12.372 1.00 90.62 94 PHE A CA 1
ATOM 752 C C . PHE A 1 94 ? -9.409 2.257 11.712 1.00 90.62 94 PHE A C 1
ATOM 754 O O . PHE A 1 94 ? -9.743 3.179 10.961 1.00 90.62 94 PHE A O 1
ATOM 761 N N . GLN A 1 95 ? -8.144 1.972 11.986 1.00 91.81 95 GLN A N 1
ATOM 762 C CA . GLN A 1 95 ? -7.007 2.563 11.306 1.00 91.81 95 GLN A CA 1
ATOM 763 C C . GLN A 1 95 ? -6.532 1.611 10.211 1.00 91.81 95 GLN A C 1
ATOM 765 O O . GLN A 1 95 ? -6.404 0.410 10.430 1.00 91.81 95 GLN A O 1
ATOM 770 N N . ILE A 1 96 ? -6.285 2.164 9.023 1.00 91.81 96 ILE A N 1
ATOM 771 C CA . ILE A 1 96 ? -5.772 1.426 7.870 1.00 91.81 96 ILE A CA 1
ATOM 772 C C . ILE A 1 96 ? -4.371 1.954 7.571 1.00 91.81 96 ILE A C 1
ATOM 774 O O . ILE A 1 96 ? -4.207 3.137 7.270 1.00 91.81 96 ILE A O 1
ATOM 778 N N . SER A 1 97 ? -3.385 1.067 7.613 1.00 93.19 97 SER A N 1
ATOM 779 C CA . SER A 1 97 ? -1.998 1.336 7.234 1.00 93.19 97 SER A CA 1
ATOM 780 C C . SER A 1 97 ? -1.690 0.577 5.948 1.00 93.19 97 SER A C 1
ATOM 782 O O . SER A 1 97 ? -1.901 -0.634 5.883 1.00 93.19 97 SER A O 1
ATOM 784 N N . ALA A 1 98 ? -1.230 1.280 4.910 1.00 91.12 98 ALA A N 1
ATOM 785 C CA . ALA A 1 98 ? -0.989 0.689 3.598 1.00 91.12 98 ALA A CA 1
ATOM 786 C C . ALA A 1 98 ? 0.341 1.147 2.993 1.00 91.12 98 ALA A C 1
ATOM 788 O O . ALA A 1 98 ? 0.652 2.338 2.989 1.00 91.12 98 ALA A O 1
ATOM 789 N N . GLU A 1 99 ? 1.073 0.204 2.409 1.00 91.25 99 GLU A N 1
ATOM 790 C CA . GLU A 1 99 ? 2.290 0.444 1.640 1.00 91.25 99 GLU A CA 1
ATOM 791 C C . GLU A 1 99 ? 2.117 -0.126 0.234 1.00 91.25 99 GLU A C 1
ATOM 793 O O . GLU A 1 99 ? 1.706 -1.274 0.064 1.00 91.25 99 GLU A O 1
ATOM 798 N N . PHE A 1 100 ? 2.440 0.665 -0.788 1.00 89.81 100 PHE A N 1
ATOM 799 C CA . PHE A 1 100 ? 2.258 0.278 -2.186 1.00 89.81 100 PHE A CA 1
ATOM 800 C C . PHE A 1 100 ? 3.591 0.281 -2.920 1.00 89.81 100 PHE A C 1
ATOM 802 O O . PHE A 1 100 ? 4.303 1.286 -2.930 1.00 89.81 100 PHE A O 1
ATOM 809 N N . ARG A 1 101 ? 3.902 -0.826 -3.596 1.00 88.44 101 ARG A N 1
ATOM 810 C CA . ARG A 1 101 ? 5.070 -0.944 -4.467 1.00 88.44 101 ARG A CA 1
ATOM 811 C C . ARG A 1 101 ? 4.614 -0.966 -5.928 1.00 88.44 101 ARG A C 1
ATOM 813 O O . ARG A 1 101 ? 4.118 -2.000 -6.382 1.00 88.44 101 ARG A O 1
ATOM 820 N N . PRO A 1 102 ? 4.775 0.130 -6.685 1.00 88.06 102 PRO A N 1
ATOM 821 C CA . PRO A 1 102 ? 4.409 0.154 -8.096 1.00 88.06 102 PRO A CA 1
ATOM 822 C C . PRO A 1 102 ? 5.418 -0.612 -8.960 1.00 88.06 102 PRO A C 1
ATOM 824 O O . PRO A 1 102 ? 6.557 -0.868 -8.550 1.00 88.06 102 PRO A O 1
ATOM 827 N N . HIS A 1 103 ? 5.028 -0.922 -10.196 1.00 84.12 103 HIS A N 1
ATOM 828 C CA . HIS A 1 103 ? 5.993 -1.261 -11.238 1.00 84.12 103 HIS A CA 1
ATOM 829 C C . HIS A 1 103 ? 6.833 -0.021 -11.565 1.00 84.12 103 HIS A C 1
ATOM 831 O O . HIS A 1 103 ? 6.338 0.958 -12.120 1.00 84.12 103 HIS A O 1
ATOM 837 N N . VAL A 1 104 ? 8.110 -0.044 -11.178 1.00 74.19 104 VAL A N 1
ATOM 838 C CA . VAL A 1 104 ? 9.025 1.068 -11.438 1.00 74.19 104 VAL A CA 1
ATOM 839 C C . VAL A 1 104 ? 9.529 0.958 -12.872 1.00 74.19 104 VAL A C 1
ATOM 841 O O . VAL A 1 104 ? 10.252 0.021 -13.204 1.00 74.19 104 VAL A O 1
ATOM 844 N N . ALA A 1 105 ? 9.160 1.923 -13.712 1.00 66.06 105 ALA A N 1
ATOM 845 C CA . ALA A 1 105 ? 9.751 2.067 -15.038 1.00 66.06 105 ALA A CA 1
ATOM 846 C C . ALA A 1 105 ? 11.278 2.225 -14.939 1.00 66.06 105 ALA A C 1
ATOM 848 O O . ALA A 1 105 ? 11.779 2.902 -14.036 1.00 66.06 105 ALA A O 1
ATOM 849 N N . ILE A 1 106 ? 12.013 1.628 -15.881 1.00 61.59 106 ILE A N 1
ATOM 850 C CA . ILE A 1 106 ? 13.463 1.819 -16.001 1.00 61.59 106 ILE A CA 1
ATOM 851 C C . ILE A 1 106 ? 13.721 3.311 -16.223 1.00 61.59 106 ILE A C 1
ATOM 853 O O . ILE A 1 106 ? 13.262 3.881 -17.209 1.00 61.59 106 ILE A O 1
ATOM 857 N N . THR A 1 107 ? 14.437 3.954 -15.300 1.00 60.53 107 THR A N 1
ATOM 858 C CA . THR A 1 107 ? 14.713 5.400 -15.372 1.00 60.53 107 THR A CA 1
ATOM 859 C C . THR A 1 107 ? 16.125 5.753 -15.811 1.00 60.53 107 THR A C 1
ATOM 861 O O . THR A 1 107 ? 16.431 6.927 -15.980 1.00 60.53 107 THR A O 1
ATOM 864 N N . GLY A 1 108 ? 16.981 4.756 -16.001 1.00 56.97 108 GLY A N 1
ATOM 865 C CA . GLY A 1 108 ? 18.345 4.930 -16.474 1.00 56.97 108 GLY A CA 1
ATOM 866 C C . GLY A 1 108 ? 19.070 3.593 -16.522 1.00 56.97 108 GLY A C 1
ATOM 867 O O . GLY A 1 108 ? 18.677 2.645 -15.842 1.00 56.97 108 GLY A O 1
ATOM 868 N N . MET A 1 109 ? 20.114 3.524 -17.338 1.00 67.62 109 MET A N 1
ATOM 869 C CA . MET A 1 109 ? 21.007 2.377 -17.445 1.00 67.62 109 MET A CA 1
ATOM 870 C C . MET A 1 109 ? 22.433 2.921 -17.456 1.00 67.62 109 MET A C 1
ATOM 872 O O . MET A 1 109 ? 22.748 3.775 -18.282 1.00 67.62 109 MET A O 1
ATOM 876 N N . ASP A 1 110 ? 23.265 2.464 -16.524 1.00 63.75 110 ASP A N 1
ATOM 877 C CA . ASP A 1 110 ? 24.699 2.745 -16.551 1.00 63.75 110 ASP A CA 1
ATOM 878 C C . ASP A 1 110 ? 25.381 1.614 -17.324 1.00 63.75 110 ASP A C 1
ATOM 880 O O . ASP A 1 110 ? 25.225 0.436 -16.992 1.00 63.75 110 ASP A O 1
ATOM 884 N N . VAL A 1 111 ? 26.071 1.966 -18.406 1.00 67.38 111 VAL A N 1
ATOM 885 C CA . VAL A 1 111 ? 26.713 1.014 -19.310 1.00 67.38 111 VAL A CA 1
ATOM 886 C C . VAL A 1 111 ? 28.210 1.289 -19.293 1.00 67.38 111 VAL A C 1
ATOM 888 O O . VAL A 1 111 ? 28.692 2.220 -19.933 1.00 67.38 111 VAL A O 1
ATOM 891 N N . ASN A 1 112 ? 28.955 0.446 -18.576 1.00 70.69 112 ASN A N 1
ATOM 892 C CA . ASN A 1 112 ? 30.413 0.496 -18.538 1.00 70.69 112 ASN A CA 1
ATOM 893 C C . ASN A 1 112 ? 30.992 -0.534 -19.510 1.00 70.69 112 ASN A C 1
ATOM 895 O O . ASN A 1 112 ? 30.985 -1.736 -19.248 1.00 70.69 112 ASN A O 1
ATOM 899 N N . LEU A 1 113 ? 31.496 -0.050 -20.644 1.00 71.50 113 LEU A N 1
ATOM 900 C CA . LEU A 1 113 ? 32.148 -0.865 -21.666 1.00 71.50 113 LEU A CA 1
ATOM 901 C C . LEU A 1 113 ? 33.656 -0.643 -21.582 1.00 71.50 113 LEU A C 1
ATOM 903 O O . LEU A 1 113 ? 34.132 0.483 -21.721 1.00 71.50 113 LEU A O 1
ATOM 907 N N . LYS A 1 114 ? 34.419 -1.719 -21.383 1.00 75.06 114 LYS A N 1
ATOM 908 C CA . LYS A 1 114 ? 35.883 -1.684 -21.426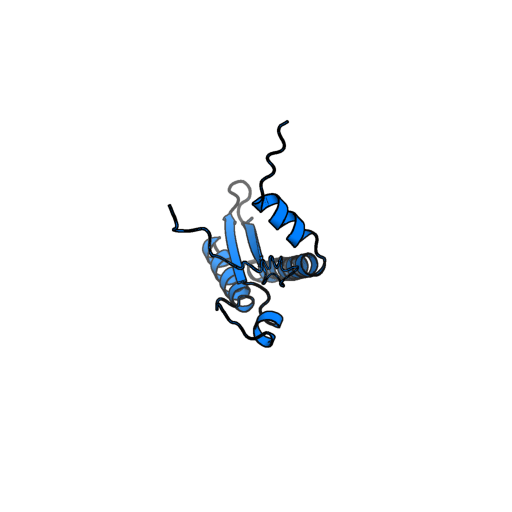 1.00 75.06 114 LYS A CA 1
ATOM 909 C C . LYS A 1 114 ? 36.372 -2.689 -22.461 1.00 75.06 114 LYS A C 1
ATOM 911 O O . LYS A 1 114 ? 36.158 -3.887 -22.303 1.00 75.06 114 LYS A O 1
ATOM 916 N N . LEU A 1 115 ? 37.030 -2.201 -23.510 1.00 66.00 115 LEU A N 1
ATOM 917 C CA . LEU A 1 115 ? 37.808 -3.054 -24.404 1.00 66.00 115 LEU A CA 1
ATOM 918 C C . LEU A 1 115 ? 39.165 -3.319 -23.744 1.00 66.00 115 LEU A C 1
ATOM 920 O O . LEU A 1 115 ? 39.871 -2.376 -23.388 1.00 66.00 115 LEU A O 1
ATOM 924 N N . ILE A 1 116 ? 39.523 -4.588 -23.570 1.00 79.94 116 ILE A N 1
ATOM 925 C CA . ILE A 1 116 ? 40.827 -5.008 -23.047 1.00 79.94 116 ILE A CA 1
ATOM 926 C C . ILE A 1 116 ? 41.497 -5.938 -24.059 1.00 79.94 116 ILE A C 1
ATOM 928 O O . ILE A 1 116 ? 40.826 -6.765 -24.669 1.00 79.94 116 ILE A O 1
ATOM 932 N N . ALA A 1 117 ? 42.810 -5.785 -24.252 1.00 74.69 117 ALA A N 1
ATOM 933 C CA . ALA A 1 117 ? 43.594 -6.670 -25.118 1.00 74.69 117 ALA A CA 1
ATOM 934 C C . ALA A 1 117 ? 44.029 -7.960 -24.396 1.00 74.69 117 ALA A C 1
ATOM 936 O O . ALA A 1 117 ? 44.191 -8.990 -25.040 1.00 74.69 117 ALA A O 1
ATOM 937 N N . PHE A 1 118 ? 44.161 -7.916 -23.064 1.00 71.44 118 PHE A N 1
ATOM 938 C CA . PHE A 1 118 ? 44.502 -9.060 -22.217 1.00 71.44 118 PHE A CA 1
ATOM 939 C C . PHE A 1 118 ? 43.654 -9.030 -20.938 1.00 71.44 118 PHE A C 1
ATOM 941 O O . PHE A 1 118 ? 43.500 -7.974 -20.315 1.00 71.44 118 PHE A O 1
ATOM 948 N N . HIS A 1 119 ? 43.076 -10.175 -20.564 1.00 59.84 119 HIS A N 1
ATOM 949 C CA . HIS A 1 119 ? 42.409 -10.371 -19.277 1.00 59.84 119 HIS A CA 1
ATOM 950 C C . HIS A 1 119 ? 43.492 -10.440 -18.202 1.00 59.84 119 HIS A C 1
ATOM 952 O O . HIS A 1 119 ? 44.176 -11.447 -18.082 1.00 59.84 119 HIS A O 1
ATOM 958 N N . SER A 1 120 ? 43.698 -9.361 -17.446 1.00 64.31 120 SER A N 1
ATOM 959 C CA . SER A 1 120 ? 44.595 -9.395 -16.290 1.00 64.31 120 SER A CA 1
ATOM 960 C C . SER A 1 120 ? 43.907 -10.139 -15.142 1.00 64.31 120 SER A C 1
ATOM 962 O O . SER A 1 120 ? 43.330 -9.533 -14.237 1.00 64.31 120 SER A O 1
ATOM 964 N N . GLY A 1 121 ? 43.936 -11.457 -15.248 1.00 60.75 121 GLY A N 1
ATOM 965 C CA . GLY A 1 121 ? 43.581 -12.445 -14.249 1.00 60.75 121 GLY A CA 1
ATOM 966 C C . GLY A 1 121 ? 44.272 -13.723 -14.698 1.00 60.75 121 GLY A C 1
ATOM 967 O O . GLY A 1 121 ? 43.783 -14.382 -15.600 1.00 60.75 121 GLY A O 1
ATOM 968 N N . GLU A 1 122 ? 45.431 -13.999 -14.104 1.00 53.09 122 GLU A N 1
ATOM 969 C CA . GLU A 1 122 ? 46.399 -15.036 -14.501 1.00 53.09 122 GLU A CA 1
ATOM 970 C C . GLU A 1 122 ? 47.341 -14.640 -15.646 1.00 53.09 122 GLU A C 1
ATOM 972 O O . GLU A 1 122 ? 47.184 -15.044 -16.787 1.00 53.09 122 GLU A O 1
ATOM 977 N N . GLU A 1 123 ? 48.382 -13.883 -15.304 1.00 49.88 123 GLU A N 1
ATOM 978 C CA . GLU A 1 123 ? 49.758 -14.313 -15.568 1.00 49.88 123 GLU A CA 1
ATOM 979 C C . GLU A 1 123 ? 50.672 -13.640 -14.529 1.00 49.88 123 GLU A C 1
ATOM 981 O O . GLU A 1 123 ? 50.492 -12.466 -14.204 1.00 49.88 123 GLU A O 1
ATOM 986 N N . SER A 1 124 ? 51.524 -14.477 -13.934 1.00 47.72 124 SER A N 1
ATOM 987 C CA . SER A 1 124 ? 52.266 -14.332 -12.669 1.00 47.72 124 SER A CA 1
ATOM 988 C C . SER A 1 124 ? 53.044 -13.034 -12.446 1.00 47.72 124 SER A C 1
ATOM 990 O O . SER A 1 124 ? 53.643 -12.518 -13.414 1.00 47.72 124 SER A O 1
#

Foldseek 3Di:
DPPPVDVVVVVVVVQCPDPVVVVVVVVLVVVLVVVVVVCVPPPDDQVRNQVVNVVVLVQLEDCDPDDDPVNCVRRFFPDKDWGWDADPVDPPDIDIDMDTHGDDDDPDDDDDDDDDPDDPPDDD

Solvent-accessible surface area (backbone atoms only — not comparable to full-atom values): 7909 Å² total; per-residue (Å²): 132,86,79,76,84,46,67,64,62,53,50,53,49,61,50,60,70,34,66,71,53,44,53,50,52,52,52,51,52,52,49,53,66,54,55,54,57,78,50,65,93,53,99,71,52,42,68,56,53,38,51,54,53,46,61,56,51,54,70,34,40,45,85,52,99,78,63,53,68,72,52,41,72,71,12,51,25,46,47,72,48,78,47,46,43,66,41,88,94,40,85,95,42,69,50,80,49,76,48,81,40,59,67,76,74,87,86,76,82,91,83,88,83,80,92,70,96,68,78,93,73,86,78,135

Nearest PDB structures (foldseek):
  3j9g-assembly1_B  TM=9.069E-01  e=1.296E-09  Vibrio cholerae O1 biovar El Tor str. N16961
  5urx-assembly1_1B  TM=8.993E-01  e=6.069E-09  Myxococcus xanthus DK 1622
  5mxn-assembly1_A  TM=8.783E-01  e=7.938E-09  Vibrio cholerae
  5ojq-assembly1_d  TM=8.783E-01  e=7.938E-09  Vibrio cholerae
  3j9o-assembly1_B-1  TM=9.256E-01  e=2.277E-07  Francisella tularensis subsp. novicida U112

pLDDT: mean 81.35, std 13.77, range [37.53, 95.5]

Secondary structure (DSSP, 8-state):
------HHHHHHHHHHTSHHHHHHHHHHHHHHHHHGGGGTTS---HHHHHHHHHHHHGGGB--STT--HHHHHH--EEEEEEEEEE-TTSTT-EEEEEEEEE--------------SS--SS--

Radius of gyration: 21.79 Å; Cα contacts (8 Å, |Δi|>4): 90; chains: 1; bounding box: 76×30×48 Å

Sequence (124 aa):
KQVKNDPEASANYSVGARLQYTMLVTRIAHYLKYHQLTFVGKNAGALEIEKDLKKWLDTLVADFPNAPESVIAERPLRSYQLHVEELPEKPGFFQISAEFRPHVAITGMDVNLKLIAFHSGEES

=== Feature glossary ===
The record interleaves many kinds of information about one protein. Here is each kind framed as the question it answers.

Q: What are the backbone torsion angles?
A: φ (phi) and ψ (psi) are the two rotatable backbone dihedrals per residue: φ is the C(i-1)–N–Cα–C torsion, ψ is the N–Cα–C–N(i+1) torsion, both in degrees on (−180°, 180°]. α-helical residues cluster near (−60°, −45°); β-strand residues near (−120°, +130°). A Ramachandran plot is simply a scatter of (φ, ψ) for every residue.

Q: What is the amino-acid chain?
A: This is the polypeptide sequence — one letter per residue, N-terminus first. Length ranges from a few dozen residues for small domains to over a thousand for large multi-domain proteins.

Q: How mobile is each atom in the crystal?
A: For experimental (PDB) structures, the B-factor (temperature factor) quantifies the positional spread of each atom in the crystal — a combination of thermal vibration and static disorder — in units of Å². High B-factors mark flexible loops or poorly resolved regions; low B-factors mark the rigid, well-ordered core.

Q: Are the domains correctly placed relative to each other?
A: Predicted Aligned Error (PAE) is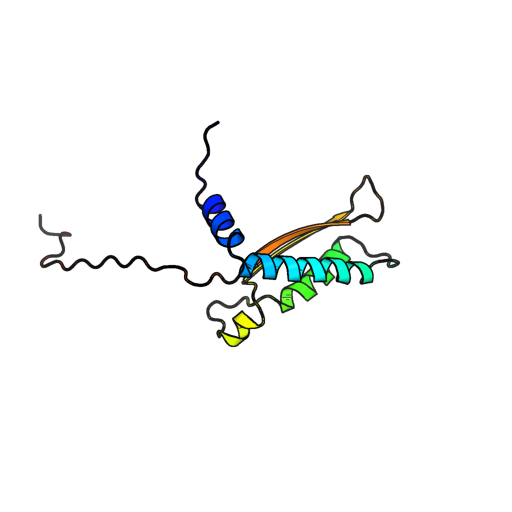 an AlphaFold confidence matrix: entry (i, j) is the expected error in the position of residue j, in ångströms, when the prediction is superimposed on the true structure at residue i. Low PAE within a block of residues means that block is internally rigid and well-predicted; high PAE between two blocks means their relative placement is uncertain even if each block individually is confident.

Q: How confident is the AlphaFold model at each residue?
A: pLDDT is the predicted lDDT-Cα score: AlphaFold's confidence that the local environment of each residue (all inter-atomic distances within 15 Å) is correctly placed. It is a per-residue number between 0 and 100, with higher meaning more reliable.

Q: What family and function is it annotated with?
A: Functional annotations link the protein to curated databases. InterPro entries identify conserved domains and families by matching the sequence against member-database signatures (Pfam, PROSITE, CDD, …). Gene Ontology (GO) terms describe molecular function, biological process, and cellular component in a controlled vocabulary. CATH places the structure in a hierarchical fold classification (Class/Architecture/Topology/Homologous-superfamily). The organism is the source species.

Q: How big and how compact is the whole molecule?
A: Three whole-structure scalars: the radius of gyration (RMS distance of Cα from centroid, in Å), the count of Cα–Cα contacts (pairs closer than 8 Å and separated by more than four residues in sequence — i.e. tertiary, not local, contacts), and the bounding-box dimensions. Together they distinguish compact globular folds from extended fibres or disordered chains.

Q: What known structures does this most resemble?
A: The Foldseek neighbor list gives the closest experimentally determined structures in the PDB, ranked by structural alignment. TM-score near 1 means near-identical fold; near 0.3 means only rough topology match. This is how one finds what a novel AlphaFold prediction most resembles in the solved-structure universe.

Q: Which residues are buried vs exposed?
A: SASA measures how much of the protein is reachable by solvent. It is computed by rolling a water-sized probe over the atomic surface and summing the exposed area (Å²). Per-residue SASA distinguishes core (buried, low SASA) from surface (exposed, high SASA) residues; total SASA is a whole-molecule size measure.

Q: Which residues are in helices, strands, or loops?
A: Eight-state secondary structure (DSSP): H is the canonical α-helix, G the tighter 3₁₀-helix, I the wider π-helix; E/B are β-structure, T and S are turns and bends, and '-' is everything else. DSSP derives these from the pattern of main-chain N–H···O=C hydrogen bonds, not from the sequence.

Q: Where is each backbone atom in 3D?
A: Structure coordinates are given as an mmCIF _atom_site loop: one row per atom with element, residue name, chain id, sequence number, and x/y/z position in Å. Only the four main-chain atoms per residue are included here; side chains are omitted to keep the record compact.

Q: What if only a Cα trace is available?
A: Three-state secondary structure (P-SEA) collapses the eight DSSP classes into helix (a), strand (b), and coil (c). P-SEA assigns these from Cα geometry alone — distances and angles — without requiring backbone oxygens, so it works on any Cα trace.

Q: What do the rendered images show?
A: The six renders are orthographic views along the three Cartesian axes in both directions. Representation (cartoon, sticks, or surface) and color scheme (sequence-rainbow or by-chain) vary across proteins so the training set covers all the common visualization conventions.

Q: What does the local fold look like, residue by residue?
A: Foldseek's 3Di representation compresses backbone geometry into a per-residue letter drawn from a learned twenty-state alphabet. It captures the tertiary interaction pattern around each residue — which residues are packed against it in space, regardless of where they are in sequence.

Q: What do the diagnostic plots show?
A: The contact map is a binary N×N matrix image: pixel (i, j) is dark where Cα_i and Cα_j are within 8 Å and |i−j|>4. Because the |i−j|>4 filter removes local helical contacts, off-diagonal stripes parallel to the main diagonal indicate parallel β-sheets; stripes perpendicular to it indicate antiparallel β-sheets. The Ramachandran plot scatters every residue's (φ, ψ) pair against the sterically allowed regions. The PAE heatmap renders the predicted-aligned-error matrix.